Protein AF-A0A1B0CCT5-F1 (afdb_monomer_lite)

Structure (mmCIF, N/CA/C/O backbone):
data_AF-A0A1B0CCT5-F1
#
_entry.id   AF-A0A1B0CCT5-F1
#
loop_
_atom_site.group_PDB
_atom_site.id
_atom_site.type_symbol
_atom_site.label_atom_id
_atom_site.label_alt_id
_atom_site.label_comp_id
_atom_site.label_asym_id
_atom_site.label_entity_id
_atom_site.label_seq_id
_atom_site.pdbx_PDB_ins_code
_atom_site.Cartn_x
_atom_site.Cartn_y
_atom_site.Cartn_z
_atom_site.occupancy
_atom_site.B_iso_or_equiv
_atom_site.auth_seq_id
_atom_site.auth_comp_id
_atom_site.auth_asym_id
_atom_site.auth_atom_id
_atom_site.pdbx_PDB_model_num
ATOM 1 N N . MET A 1 1 ? 11.808 -10.498 5.066 1.00 39.06 1 MET A N 1
ATOM 2 C CA . MET A 1 1 ? 10.387 -10.150 4.889 1.00 39.06 1 MET A CA 1
ATOM 3 C C . MET A 1 1 ? 10.351 -8.957 3.963 1.00 39.06 1 MET A C 1
ATOM 5 O O . MET A 1 1 ? 11.159 -8.055 4.123 1.00 39.06 1 MET A O 1
ATOM 9 N N . SER A 1 2 ? 9.549 -9.008 2.912 1.00 47.28 2 SER A N 1
ATOM 10 C CA . SER A 1 2 ? 9.331 -7.857 2.045 1.00 47.28 2 SER A CA 1
ATOM 11 C C . SER A 1 2 ? 8.562 -6.799 2.831 1.00 47.28 2 SER A C 1
ATOM 13 O O . SER A 1 2 ? 7.360 -6.971 3.017 1.00 47.28 2 SER A O 1
ATOM 15 N N . ASP A 1 3 ? 9.237 -5.744 3.291 1.00 54.25 3 ASP A N 1
ATOM 16 C CA . ASP A 1 3 ? 8.583 -4.610 3.948 1.00 54.25 3 ASP A CA 1
ATOM 17 C C . ASP A 1 3 ? 7.564 -3.998 2.981 1.00 54.25 3 ASP A C 1
ATOM 19 O O . ASP A 1 3 ? 7.905 -3.330 1.998 1.00 54.25 3 ASP A O 1
ATOM 23 N N . ARG A 1 4 ? 6.283 -4.288 3.221 1.00 67.75 4 ARG A N 1
ATOM 24 C CA . ARG A 1 4 ? 5.174 -3.658 2.509 1.00 67.75 4 ARG A CA 1
ATOM 25 C C . ARG A 1 4 ? 5.067 -2.247 3.063 1.00 67.75 4 ARG A C 1
ATOM 27 O O . ARG A 1 4 ? 4.529 -2.036 4.142 1.00 67.75 4 ARG A O 1
ATOM 34 N N . LYS A 1 5 ? 5.631 -1.278 2.343 1.00 78.38 5 LYS A N 1
ATOM 35 C CA . LYS A 1 5 ? 5.631 0.114 2.788 1.00 78.38 5 LYS A CA 1
ATOM 36 C C . LYS A 1 5 ? 4.199 0.650 2.800 1.00 78.38 5 LYS A C 1
ATOM 38 O O . LYS A 1 5 ? 3.547 0.713 1.757 1.00 78.38 5 LYS A O 1
ATOM 43 N N . ALA A 1 6 ? 3.733 1.063 3.973 1.00 87.81 6 ALA A N 1
ATOM 44 C CA . ALA A 1 6 ? 2.506 1.830 4.094 1.00 87.81 6 ALA A CA 1
ATOM 45 C C . ALA A 1 6 ? 2.738 3.282 3.653 1.00 87.81 6 ALA A C 1
ATOM 47 O O . ALA A 1 6 ? 3.770 3.888 3.948 1.00 87.81 6 ALA A O 1
ATOM 48 N N . VAL A 1 7 ? 1.766 3.848 2.943 1.00 90.06 7 VAL A N 1
ATOM 49 C CA . VAL A 1 7 ? 1.725 5.268 2.586 1.00 90.06 7 VAL A CA 1
ATOM 50 C C . VAL A 1 7 ? 0.416 5.836 3.110 1.00 90.06 7 VAL A C 1
ATOM 52 O O . VAL A 1 7 ? -0.630 5.672 2.480 1.00 90.06 7 VAL A O 1
ATOM 55 N N . ILE A 1 8 ? 0.475 6.500 4.263 1.00 93.31 8 ILE A N 1
ATOM 56 C CA . ILE A 1 8 ? -0.683 7.158 4.873 1.00 93.31 8 ILE A CA 1
ATOM 57 C C . ILE A 1 8 ? -1.034 8.392 4.040 1.00 93.31 8 ILE A C 1
ATOM 59 O O . ILE A 1 8 ? -0.171 9.210 3.721 1.00 93.31 8 ILE A O 1
ATOM 63 N N . LYS A 1 9 ? -2.293 8.482 3.610 1.00 92.75 9 LYS A N 1
ATOM 64 C CA . LYS A 1 9 ? -2.810 9.579 2.782 1.00 92.75 9 LYS A CA 1
ATOM 65 C C . LYS A 1 9 ? -3.618 10.568 3.596 1.00 92.75 9 LYS A C 1
ATOM 67 O O . LYS A 1 9 ? -3.524 11.764 3.348 1.00 92.75 9 LYS A O 1
ATOM 72 N N . ASN A 1 10 ? -4.400 10.066 4.541 1.00 94.06 10 ASN A N 1
ATOM 73 C CA . ASN A 1 10 ? -5.115 10.877 5.507 1.00 94.06 10 ASN A CA 1
ATOM 74 C C . ASN A 1 10 ? -5.327 10.056 6.780 1.00 94.06 10 ASN A C 1
ATOM 76 O O . ASN A 1 10 ? -5.549 8.849 6.695 1.00 94.06 10 ASN A O 1
ATOM 80 N N . ALA A 1 11 ? -5.256 10.692 7.939 1.00 96.38 11 ALA A N 1
ATOM 81 C CA . ALA A 1 11 ? -5.529 10.057 9.215 1.00 96.38 11 ALA A CA 1
ATOM 82 C C . ALA A 1 11 ? -6.018 11.106 10.214 1.00 96.38 11 ALA A C 1
ATOM 84 O O . ALA A 1 11 ? -5.425 12.175 10.338 1.00 96.38 11 ALA A O 1
ATOM 85 N N . ASP A 1 12 ? -7.071 10.763 10.939 1.00 97.00 12 ASP A N 1
ATOM 86 C CA . ASP A 1 12 ? -7.515 11.433 12.153 1.00 97.00 12 ASP A CA 1
ATOM 87 C C . ASP A 1 12 ? -7.580 10.356 13.237 1.00 97.00 12 ASP A C 1
ATOM 89 O O . ASP A 1 12 ? -8.618 9.733 13.429 1.00 97.00 12 ASP A O 1
ATOM 93 N N . MET A 1 13 ? -6.428 10.048 13.843 1.00 97.12 13 MET A N 1
ATOM 94 C CA . MET A 1 13 ? -6.234 9.107 14.960 1.00 97.12 13 MET A CA 1
ATOM 95 C C . MET A 1 13 ? -4.780 9.202 15.472 1.00 97.12 13 MET A C 1
ATOM 97 O O . MET A 1 13 ? -3.930 9.809 14.813 1.00 97.12 13 MET A O 1
ATOM 101 N N . SER A 1 14 ? -4.459 8.591 16.619 1.00 97.25 14 SER A N 1
ATOM 102 C CA . SER A 1 14 ? -3.092 8.600 17.176 1.00 97.25 14 SER A CA 1
ATOM 103 C C . SER A 1 14 ? -2.092 7.809 16.322 1.00 97.25 14 SER A C 1
ATOM 105 O O . SER A 1 14 ? -2.467 6.834 15.677 1.00 97.25 14 SER A O 1
ATOM 107 N N . GLU A 1 15 ? -0.808 8.185 16.350 1.00 95.88 15 GLU A N 1
ATOM 108 C CA . GLU A 1 15 ? 0.256 7.481 15.607 1.00 95.88 15 GLU A CA 1
ATOM 109 C C . GLU A 1 15 ? 0.356 5.995 15.981 1.00 95.88 15 GLU A C 1
ATOM 111 O O . GLU A 1 15 ? 0.529 5.147 15.110 1.00 95.88 15 GLU A O 1
ATOM 116 N N . GLU A 1 16 ? 0.164 5.669 17.261 1.00 96.81 16 GLU A N 1
ATOM 117 C CA . GLU A 1 16 ? 0.100 4.286 17.742 1.00 96.81 16 GLU A CA 1
ATOM 118 C C . GLU A 1 16 ? -1.025 3.504 17.048 1.00 96.81 16 GLU A C 1
ATOM 120 O O . GLU A 1 16 ? -0.800 2.420 16.512 1.00 96.81 16 GLU A O 1
ATOM 125 N N . MET A 1 17 ? -2.226 4.087 16.974 1.00 97.38 17 MET A N 1
ATOM 126 C CA . MET A 1 17 ? -3.369 3.439 16.336 1.00 97.38 17 MET A CA 1
ATOM 127 C C . MET A 1 17 ? -3.206 3.368 14.806 1.00 97.38 17 MET A C 1
ATOM 129 O O . MET A 1 17 ? -3.685 2.422 14.180 1.00 97.38 17 MET A O 1
ATOM 133 N N . GLN A 1 18 ? -2.496 4.326 14.195 1.00 97.38 18 GLN A N 1
ATOM 134 C CA . GLN A 1 18 ? -2.122 4.258 12.777 1.00 97.38 18 GLN A CA 1
ATOM 135 C C . GLN A 1 18 ? -1.179 3.078 12.510 1.00 97.38 18 GLN A C 1
ATOM 137 O O . GLN A 1 18 ? -1.394 2.336 11.549 1.00 97.38 18 GLN A O 1
ATOM 142 N N . GLN A 1 19 ? -0.166 2.876 13.358 1.00 96.06 19 GLN A N 1
ATOM 143 C CA . GLN A 1 19 ? 0.755 1.747 13.231 1.00 96.06 19 GLN A CA 1
ATOM 144 C C . GLN A 1 19 ? 0.022 0.413 13.412 1.00 96.06 19 GLN A C 1
ATOM 146 O O . GLN A 1 19 ? 0.163 -0.480 12.579 1.00 96.06 19 GLN A O 1
ATOM 151 N N . ASP A 1 20 ? -0.853 0.317 14.414 1.00 97.00 20 ASP A N 1
ATOM 152 C CA . ASP A 1 20 ? -1.706 -0.855 14.618 1.00 97.00 20 ASP A CA 1
ATOM 153 C C . ASP A 1 20 ? -2.595 -1.160 13.397 1.00 97.00 20 ASP A C 1
ATOM 155 O O . ASP A 1 20 ? -2.793 -2.325 13.042 1.00 97.00 20 ASP A O 1
ATOM 159 N N . ALA A 1 21 ? -3.106 -0.130 12.709 1.00 97.19 21 ALA A N 1
ATOM 160 C CA . ALA A 1 21 ? -3.887 -0.295 11.480 1.00 97.19 21 ALA A CA 1
ATOM 161 C C . ALA A 1 21 ? -3.043 -0.865 10.336 1.00 97.19 21 ALA A C 1
ATOM 163 O O . ALA A 1 21 ? -3.482 -1.782 9.633 1.00 97.19 21 ALA A O 1
ATOM 164 N N . VAL A 1 22 ? -1.825 -0.347 10.165 1.00 95.75 22 VAL A N 1
ATOM 165 C CA . VAL A 1 22 ? -0.866 -0.825 9.162 1.00 95.75 22 VAL A CA 1
ATOM 166 C C . VAL A 1 22 ? -0.461 -2.272 9.436 1.00 95.75 22 VAL A C 1
ATOM 168 O O . VAL A 1 22 ? -0.462 -3.091 8.512 1.00 95.75 22 VAL A O 1
ATOM 171 N N . ASP A 1 23 ? -0.171 -2.613 10.688 1.00 95.19 23 ASP A N 1
ATOM 172 C CA . ASP A 1 23 ? 0.247 -3.957 11.084 1.00 95.19 23 ASP A CA 1
ATOM 173 C C . ASP A 1 23 ? -0.898 -4.960 10.923 1.00 95.19 23 ASP A C 1
ATOM 175 O O . ASP A 1 23 ? -0.716 -6.034 10.343 1.00 95.19 23 ASP A O 1
ATOM 179 N N . CYS A 1 24 ? -2.108 -4.588 11.352 1.00 96.69 24 CYS A N 1
ATOM 180 C CA . CYS A 1 24 ? -3.305 -5.403 11.176 1.00 96.69 24 CYS A CA 1
ATOM 181 C C . CYS A 1 24 ? -3.587 -5.673 9.690 1.00 96.69 24 CYS A C 1
ATOM 183 O O . CYS A 1 24 ? -3.798 -6.822 9.290 1.00 96.69 24 CYS A O 1
ATOM 185 N N . ALA A 1 25 ? -3.524 -4.639 8.847 1.00 95.75 25 ALA A N 1
ATOM 186 C CA . ALA A 1 25 ? -3.716 -4.784 7.408 1.00 95.75 25 ALA A CA 1
ATOM 187 C C . ALA A 1 25 ? -2.599 -5.606 6.743 1.00 95.75 25 ALA A C 1
ATOM 189 O O . ALA A 1 25 ? -2.871 -6.390 5.831 1.00 95.75 25 ALA A O 1
ATOM 190 N N . THR A 1 26 ? -1.358 -5.489 7.222 1.00 92.38 26 THR A N 1
ATOM 191 C CA . THR A 1 26 ? -0.226 -6.292 6.737 1.00 92.38 26 THR A CA 1
ATOM 192 C C . THR A 1 26 ? -0.456 -7.771 7.014 1.00 92.38 26 THR A C 1
ATOM 194 O O . THR A 1 26 ? -0.384 -8.574 6.082 1.00 92.38 26 THR A O 1
ATOM 197 N N . GLN A 1 27 ? -0.841 -8.117 8.245 1.00 93.06 27 GLN A N 1
ATOM 198 C CA . GLN A 1 27 ? -1.190 -9.488 8.625 1.00 93.06 27 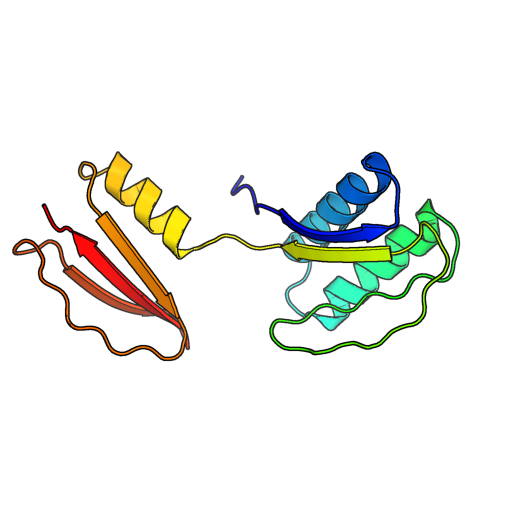GLN A CA 1
ATOM 199 C C . GLN A 1 27 ? -2.386 -10.023 7.827 1.00 93.06 27 GLN A C 1
ATOM 201 O O . GLN A 1 27 ? -2.396 -11.183 7.411 1.00 93.06 27 GLN A O 1
ATOM 206 N N . ALA A 1 28 ? -3.399 -9.187 7.588 1.00 94.44 28 ALA A N 1
ATOM 207 C CA . ALA A 1 28 ? -4.569 -9.564 6.803 1.00 94.44 28 ALA A CA 1
ATOM 208 C C . ALA A 1 28 ? -4.181 -9.944 5.363 1.00 94.44 28 ALA A C 1
ATOM 210 O O . ALA A 1 28 ? -4.596 -10.987 4.862 1.00 94.44 28 ALA A O 1
ATOM 211 N N . LEU A 1 29 ? -3.324 -9.141 4.726 1.00 89.31 29 LEU A N 1
ATOM 212 C CA . LEU A 1 29 ? -2.813 -9.384 3.372 1.00 89.31 29 LEU A CA 1
ATOM 213 C C . LEU A 1 29 ? -1.825 -10.561 3.276 1.00 89.31 29 LEU A C 1
ATOM 215 O O . LEU A 1 29 ? -1.396 -10.913 2.178 1.00 89.31 29 LEU A O 1
ATOM 219 N N . GLU A 1 30 ? -1.340 -11.102 4.390 1.00 87.50 30 GLU A N 1
ATOM 220 C CA . GLU A 1 30 ? -0.543 -12.339 4.404 1.00 87.50 30 GLU A CA 1
ATOM 221 C C . GLU A 1 30 ? -1.428 -13.584 4.505 1.00 87.50 30 GLU A C 1
ATOM 223 O O . GLU A 1 30 ? -1.066 -14.641 3.992 1.00 87.50 30 GLU A O 1
ATOM 228 N N . LYS A 1 31 ? -2.596 -13.457 5.143 1.00 89.88 31 LYS A N 1
ATOM 229 C CA . LYS A 1 31 ? -3.524 -14.568 5.394 1.00 89.88 31 LYS A CA 1
ATOM 230 C C . LYS A 1 31 ? -4.586 -14.730 4.312 1.00 89.88 31 LYS A C 1
ATOM 232 O O . LYS A 1 31 ? -5.040 -15.847 4.074 1.00 89.88 31 LYS A O 1
ATOM 237 N N . TYR A 1 32 ? -5.000 -13.637 3.676 1.0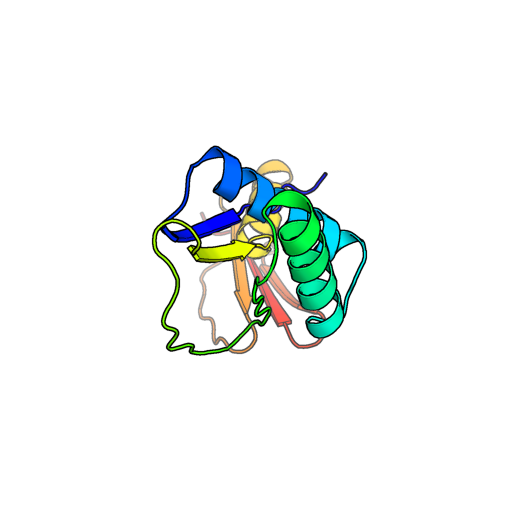0 90.19 32 TYR A N 1
ATOM 238 C CA . TYR A 1 32 ? -6.146 -13.618 2.771 1.00 90.19 32 TYR A CA 1
ATOM 239 C C . TYR A 1 32 ? -5.788 -13.000 1.420 1.00 90.19 32 TYR A C 1
ATOM 241 O O . TYR A 1 32 ? -5.025 -12.041 1.337 1.00 90.19 32 TYR A O 1
ATOM 249 N N . ASN A 1 33 ? -6.400 -13.534 0.361 1.00 84.50 33 ASN A N 1
ATOM 250 C CA . ASN A 1 33 ? -6.215 -13.061 -1.016 1.00 84.50 33 ASN A CA 1
ATOM 251 C C . ASN A 1 33 ? -7.435 -12.308 -1.572 1.00 84.50 33 ASN A C 1
ATOM 253 O O . ASN A 1 33 ? -7.328 -11.684 -2.624 1.00 84.50 33 ASN A O 1
ATOM 257 N N . ILE A 1 34 ? -8.588 -12.384 -0.898 1.00 88.75 34 ILE A N 1
ATOM 258 C CA . ILE A 1 34 ? -9.849 -11.764 -1.324 1.00 88.75 34 ILE A CA 1
ATOM 259 C C . ILE A 1 34 ? -10.063 -10.484 -0.512 1.00 88.75 34 ILE A C 1
ATOM 261 O O . ILE A 1 34 ? -10.068 -10.533 0.719 1.00 88.75 34 ILE A O 1
ATOM 265 N N . GLU A 1 35 ? -10.288 -9.346 -1.178 1.00 93.12 35 GLU A N 1
ATOM 266 C CA . GLU A 1 35 ? -10.420 -8.025 -0.539 1.00 93.12 35 GLU A CA 1
ATOM 267 C C . GLU A 1 35 ? -11.499 -7.998 0.546 1.00 93.12 35 GLU A C 1
ATOM 269 O O . GLU A 1 35 ? -11.300 -7.417 1.612 1.00 93.12 35 GLU A O 1
ATOM 274 N N . LYS A 1 36 ? -12.620 -8.684 0.303 1.00 96.69 36 LYS A N 1
ATOM 275 C CA . LYS A 1 36 ? -13.712 -8.834 1.271 1.00 96.69 36 LYS A CA 1
ATOM 276 C C . LYS A 1 36 ? -13.236 -9.477 2.579 1.00 96.69 36 LYS A C 1
ATOM 278 O O . LYS A 1 36 ? -13.603 -9.012 3.654 1.00 96.69 36 LYS A O 1
ATOM 283 N N . ASP A 1 37 ? -12.429 -10.531 2.493 1.00 96.12 37 ASP A N 1
ATOM 284 C CA . ASP A 1 37 ? -11.972 -11.282 3.667 1.00 96.12 37 ASP A CA 1
ATOM 285 C C . ASP A 1 37 ? -10.893 -10.501 4.429 1.00 96.12 37 ASP A C 1
ATOM 287 O O . ASP A 1 37 ? -10.899 -10.472 5.660 1.00 96.12 37 ASP A O 1
ATOM 291 N N . ILE A 1 38 ? -10.036 -9.776 3.701 1.00 96.69 38 ILE A N 1
ATOM 292 C CA . ILE A 1 38 ? -9.070 -8.826 4.270 1.00 96.69 38 ILE A CA 1
ATOM 293 C C . ILE A 1 38 ? -9.810 -7.734 5.059 1.00 96.69 38 ILE A C 1
ATOM 295 O O . ILE A 1 38 ? -9.498 -7.496 6.225 1.00 96.69 38 ILE A O 1
ATOM 299 N N . ALA A 1 39 ? -10.824 -7.103 4.455 1.00 97.75 39 ALA A N 1
ATOM 300 C CA . ALA A 1 39 ? -11.619 -6.060 5.102 1.00 97.75 39 ALA A CA 1
ATOM 301 C C . ALA A 1 39 ? -12.358 -6.583 6.345 1.00 97.75 39 ALA A C 1
ATOM 303 O O . ALA A 1 39 ? -12.369 -5.927 7.387 1.00 97.75 39 ALA A O 1
ATOM 304 N N . ALA A 1 40 ? -12.942 -7.783 6.254 1.00 98.25 40 ALA A N 1
ATOM 305 C CA . ALA A 1 40 ? -13.632 -8.420 7.371 1.00 98.25 40 ALA A CA 1
ATOM 306 C C . ALA A 1 40 ? -12.684 -8.714 8.544 1.00 98.25 40 ALA A C 1
ATOM 308 O O . ALA A 1 40 ? -13.055 -8.494 9.697 1.00 98.25 40 ALA A O 1
ATOM 309 N N . PHE A 1 41 ? -11.460 -9.170 8.259 1.00 98.31 41 PHE A N 1
ATOM 310 C CA . PHE A 1 41 ? -10.442 -9.404 9.280 1.00 98.31 41 PHE A CA 1
ATOM 311 C C . PHE A 1 41 ? -10.042 -8.108 9.993 1.00 98.31 41 PHE A C 1
ATOM 313 O O . PHE A 1 41 ? -10.103 -8.057 11.219 1.00 98.31 41 PHE A O 1
ATOM 320 N N . ILE A 1 42 ? -9.702 -7.055 9.238 1.00 98.06 42 ILE A N 1
ATOM 321 C CA . ILE A 1 42 ? -9.283 -5.766 9.812 1.00 98.06 42 ILE A CA 1
ATOM 322 C C . ILE A 1 42 ? -10.400 -5.186 10.679 1.00 98.06 42 ILE A C 1
ATOM 324 O O . ILE A 1 42 ? -10.159 -4.830 11.829 1.00 98.06 42 ILE A O 1
ATOM 328 N N . LYS A 1 43 ? -11.638 -5.162 10.160 1.00 98.12 43 LYS A N 1
ATOM 329 C CA . LYS A 1 43 ? -12.811 -4.703 10.913 1.00 98.12 43 LYS A CA 1
ATOM 330 C C . LYS A 1 43 ? -12.950 -5.457 12.236 1.00 98.12 43 LYS A C 1
ATOM 332 O O . LYS A 1 43 ? -13.111 -4.831 13.275 1.00 98.12 43 LYS A O 1
ATOM 337 N N . LYS A 1 44 ? -12.885 -6.791 12.199 1.00 98.19 44 LYS A N 1
ATOM 338 C CA . LYS A 1 44 ? -13.077 -7.639 13.382 1.00 98.19 44 LYS A CA 1
ATOM 339 C C . LYS A 1 44 ? -12.005 -7.403 14.447 1.00 98.19 44 LYS A C 1
ATOM 341 O O . LYS A 1 44 ? -12.335 -7.357 15.629 1.00 98.19 44 LYS A O 1
ATOM 346 N N . GLU A 1 45 ? -10.743 -7.267 14.049 1.00 98.19 45 GLU A N 1
ATOM 347 C CA . GLU A 1 45 ? -9.652 -6.994 14.991 1.00 98.19 45 GLU A CA 1
ATOM 348 C C . GLU A 1 45 ? -9.757 -5.582 15.584 1.00 98.19 45 GLU A C 1
ATOM 350 O O . GLU A 1 45 ? -9.581 -5.414 16.790 1.00 98.19 45 GLU A O 1
ATOM 355 N N . PHE A 1 46 ? -10.132 -4.584 14.778 1.00 97.88 46 PHE A N 1
ATOM 356 C CA . PHE A 1 46 ? -10.345 -3.214 15.254 1.00 97.88 46 PHE A CA 1
ATOM 357 C C . PHE A 1 46 ? -11.553 -3.090 16.187 1.00 97.88 46 PHE A C 1
ATOM 359 O O . PHE A 1 46 ? -11.422 -2.509 17.261 1.00 97.88 46 PHE A O 1
ATOM 366 N N . ASP A 1 47 ? -12.687 -3.713 15.851 1.00 98.00 47 ASP A N 1
ATOM 367 C CA . ASP A 1 47 ? -13.861 -3.806 16.733 1.00 98.00 47 ASP A CA 1
ATOM 368 C C . ASP A 1 47 ? -13.497 -4.422 18.089 1.00 98.00 47 ASP A C 1
ATOM 370 O O . ASP A 1 47 ? -13.967 -3.976 19.135 1.00 98.00 47 ASP A O 1
ATOM 374 N N . LYS A 1 48 ? -12.650 -5.458 18.079 1.00 97.94 48 LYS A N 1
ATOM 375 C CA . LYS A 1 48 ? -12.206 -6.147 19.292 1.00 97.94 48 LYS A CA 1
ATOM 376 C C . LYS A 1 48 ? -11.247 -5.296 20.127 1.00 97.94 48 LYS A C 1
ATOM 378 O O . LYS A 1 48 ? -11.309 -5.365 21.352 1.00 97.94 48 LYS A O 1
ATOM 383 N N . LYS A 1 49 ? -10.341 -4.546 19.490 1.00 97.69 49 LYS A N 1
ATOM 384 C CA . LYS A 1 49 ? -9.283 -3.784 20.173 1.00 97.69 49 LYS A CA 1
ATOM 385 C C . LYS A 1 49 ? -9.735 -2.392 20.623 1.00 97.69 49 LYS A C 1
ATOM 387 O O . LYS A 1 49 ? -9.326 -1.953 21.693 1.00 97.69 49 LYS A O 1
ATOM 392 N N . TYR A 1 50 ? -10.583 -1.722 19.845 1.00 96.88 50 TYR A N 1
ATOM 393 C CA . TYR A 1 50 ? -10.958 -0.313 20.047 1.00 96.88 50 TYR A CA 1
ATOM 394 C C . TYR A 1 50 ? -12.460 -0.087 20.223 1.00 96.88 50 TYR A C 1
ATOM 396 O O . TYR A 1 50 ? -12.915 1.052 20.181 1.00 96.88 50 TYR A O 1
ATOM 404 N N . ASN A 1 51 ? -13.208 -1.160 20.484 1.00 95.00 51 ASN A N 1
ATOM 405 C CA . ASN A 1 51 ? -14.666 -1.208 20.569 1.00 95.00 51 ASN A CA 1
ATOM 406 C C . ASN A 1 51 ? -15.372 -1.013 19.213 1.00 95.00 51 ASN A C 1
ATOM 408 O O . ASN A 1 51 ? -14.887 -0.280 18.350 1.00 95.00 51 ASN A O 1
ATOM 412 N N . PRO A 1 52 ? -16.533 -1.658 19.003 1.00 96.56 52 PRO A N 1
ATOM 413 C CA . PRO A 1 52 ? -17.341 -1.440 17.808 1.00 96.56 52 PRO A CA 1
ATOM 414 C C . PRO A 1 52 ? -17.968 -0.030 17.761 1.00 96.56 52 PRO A C 1
ATOM 416 O O . PRO A 1 52 ? -18.202 0.574 18.802 1.00 96.56 52 PRO A O 1
ATOM 419 N N . THR A 1 53 ? -18.345 0.497 16.591 1.00 95.88 53 THR A N 1
ATOM 420 C CA . THR A 1 53 ? -18.299 -0.153 15.268 1.00 95.88 53 THR A CA 1
ATOM 421 C C . THR A 1 53 ? -17.268 0.481 14.341 1.00 95.88 53 THR A C 1
ATOM 423 O O . THR A 1 53 ? -17.330 1.663 14.024 1.00 95.88 53 THR A O 1
ATOM 426 N N . TRP A 1 54 ? -16.371 -0.346 13.813 1.00 98.06 54 TRP A N 1
ATOM 427 C CA . TRP A 1 54 ? -15.462 0.013 12.735 1.00 98.06 54 TRP A CA 1
ATOM 428 C C . TRP A 1 54 ? -16.022 -0.399 11.381 1.00 98.06 54 TRP A C 1
ATOM 430 O O . TRP A 1 54 ? -16.769 -1.373 11.246 1.00 98.06 54 TRP A O 1
ATOM 440 N N . HIS A 1 55 ? -15.602 0.324 10.351 1.00 97.88 55 HIS A N 1
ATOM 441 C CA . HIS A 1 55 ? -15.873 0.010 8.955 1.00 97.88 55 HIS A CA 1
ATOM 442 C C . HIS A 1 55 ? -14.541 -0.075 8.212 1.00 97.88 55 HIS A C 1
ATOM 444 O O . HIS A 1 55 ? -13.648 0.735 8.439 1.00 97.88 55 HIS A O 1
ATOM 450 N N . CYS A 1 56 ? -14.396 -1.059 7.326 1.00 97.75 56 CYS A N 1
ATOM 451 C CA . CYS A 1 56 ? -13.178 -1.248 6.546 1.00 97.75 56 CYS A CA 1
ATOM 452 C C . CYS A 1 56 ? -13.530 -1.429 5.070 1.00 97.75 56 CYS A C 1
ATOM 454 O O . CYS A 1 56 ? -14.416 -2.215 4.729 1.00 97.75 56 CYS A O 1
ATOM 456 N N . ILE A 1 57 ? -12.827 -0.700 4.205 1.00 97.31 57 ILE A N 1
ATOM 457 C CA . ILE A 1 57 ? -12.922 -0.808 2.750 1.00 97.31 57 ILE A CA 1
ATOM 458 C C . ILE A 1 57 ? -11.530 -1.172 2.240 1.00 97.31 57 ILE A C 1
ATOM 460 O O . ILE A 1 57 ? -10.557 -0.484 2.538 1.00 97.31 57 ILE A O 1
ATOM 464 N N . VAL A 1 58 ? -11.441 -2.243 1.454 1.00 95.81 58 VAL A N 1
ATOM 465 C CA . VAL A 1 58 ? -10.200 -2.684 0.809 1.00 95.81 58 VAL A CA 1
ATOM 466 C C . VAL A 1 58 ? -10.465 -2.795 -0.684 1.00 95.81 58 VAL A C 1
ATOM 468 O O . VAL A 1 58 ? -11.415 -3.448 -1.108 1.00 95.81 58 VAL A O 1
ATOM 471 N N . GLY A 1 59 ? -9.634 -2.147 -1.495 1.00 92.00 59 GLY A N 1
ATOM 472 C CA . GLY A 1 59 ? -9.787 -2.168 -2.944 1.00 92.00 59 GLY A CA 1
ATOM 473 C C . GLY A 1 59 ? -8.662 -1.439 -3.662 1.00 92.00 59 GLY A C 1
ATOM 474 O O . GLY A 1 59 ? -7.950 -0.627 -3.079 1.00 92.00 59 GLY A O 1
ATOM 475 N N . ARG A 1 60 ? -8.494 -1.739 -4.954 1.00 86.12 60 ARG A N 1
ATOM 476 C CA . ARG A 1 60 ? -7.486 -1.079 -5.803 1.00 86.12 60 ARG A CA 1
ATOM 477 C C . ARG A 1 60 ? -7.998 0.212 -6.441 1.00 86.12 60 ARG A C 1
ATOM 479 O O . ARG A 1 60 ? -7.206 1.112 -6.671 1.00 86.12 60 ARG A O 1
ATOM 486 N N . ASN A 1 61 ? -9.298 0.286 -6.731 1.00 83.62 61 ASN A N 1
ATOM 487 C CA . ASN A 1 61 ? -9.933 1.414 -7.411 1.00 83.62 61 ASN A CA 1
ATOM 488 C C . ASN A 1 61 ? -11.291 1.692 -6.765 1.00 83.62 61 ASN A C 1
ATOM 490 O O . ASN A 1 61 ? -12.238 0.938 -6.984 1.00 83.62 61 ASN A O 1
ATOM 494 N N . PHE A 1 62 ? -11.382 2.751 -5.969 1.00 90.69 62 PHE A N 1
ATOM 495 C CA . PHE A 1 62 ? -12.634 3.200 -5.372 1.00 90.69 62 PHE A CA 1
ATOM 496 C C . PHE A 1 62 ? -12.558 4.691 -5.040 1.00 90.69 62 PHE A C 1
ATOM 498 O O . PHE A 1 62 ? -11.476 5.238 -4.832 1.00 90.69 62 PHE A O 1
ATOM 505 N N . GLY A 1 63 ? -13.723 5.330 -4.984 1.00 89.81 63 GLY A N 1
ATOM 506 C CA . GLY A 1 63 ? -13.916 6.616 -4.327 1.00 89.81 63 GLY A CA 1
ATOM 507 C C . GLY A 1 63 ? -14.854 6.418 -3.144 1.00 89.81 63 GLY A C 1
ATOM 508 O O . GLY A 1 63 ? -15.769 5.598 -3.214 1.00 89.81 63 GLY A O 1
ATOM 509 N N . SER A 1 64 ? -14.625 7.142 -2.056 1.00 90.81 64 SER A N 1
ATOM 510 C CA . SER A 1 64 ? -15.470 7.077 -0.864 1.00 90.81 64 SER A CA 1
ATOM 511 C C . SER A 1 64 ? -15.734 8.474 -0.327 1.00 90.81 64 SER A C 1
ATOM 513 O O . SER A 1 64 ? -14.808 9.274 -0.208 1.00 90.81 64 SER A O 1
ATOM 515 N N . TYR A 1 65 ? -16.981 8.732 0.050 1.00 93.94 65 TYR A N 1
ATOM 516 C CA . TYR A 1 65 ? -17.378 9.890 0.839 1.00 93.94 65 TYR A CA 1
ATOM 517 C C . TYR A 1 65 ? -18.043 9.358 2.105 1.00 93.94 65 TYR A C 1
ATOM 519 O O . TYR A 1 65 ? -19.083 8.705 2.024 1.00 93.94 65 TYR A O 1
ATOM 527 N N . VAL A 1 66 ? -17.400 9.558 3.255 1.00 92.94 66 VAL A N 1
ATOM 528 C CA . VAL A 1 66 ? -17.849 9.010 4.539 1.00 92.94 66 VAL A CA 1
ATOM 529 C C . VAL A 1 66 ? -17.766 10.073 5.621 1.00 92.94 66 VAL A C 1
ATOM 531 O O . VAL A 1 66 ? -16.803 10.839 5.684 1.00 92.94 66 VAL A O 1
ATOM 534 N N . THR A 1 67 ? -18.765 10.091 6.494 1.00 94.25 67 THR A N 1
ATOM 535 C CA . THR A 1 67 ? -18.698 10.798 7.773 1.00 94.25 67 THR A CA 1
ATOM 536 C C . THR A 1 67 ? -18.151 9.822 8.808 1.00 94.25 67 THR A C 1
ATOM 538 O O . THR A 1 67 ? -18.596 8.678 8.864 1.00 94.25 67 THR A O 1
ATOM 541 N N . HIS A 1 68 ? -17.167 10.253 9.590 1.00 92.75 68 HIS A N 1
ATOM 542 C CA . HIS A 1 68 ? -16.518 9.444 10.618 1.00 92.75 68 HIS A CA 1
ATOM 543 C C . HIS A 1 68 ? -16.521 10.190 11.948 1.00 92.75 68 HIS A C 1
ATOM 545 O O . HIS A 1 68 ? -16.635 11.417 11.984 1.00 92.75 68 HIS A O 1
ATOM 551 N N . GLU A 1 69 ? -16.398 9.439 13.036 1.00 92.75 69 GLU A N 1
ATOM 552 C CA . GLU A 1 69 ? -16.166 10.016 14.353 1.00 92.75 69 GLU A CA 1
ATOM 553 C C . GLU A 1 69 ? -14.749 10.583 14.444 1.00 92.75 69 GLU A C 1
ATOM 555 O O . GLU A 1 69 ? -13.793 10.002 13.922 1.00 92.75 69 GLU A O 1
ATOM 560 N N . THR A 1 70 ? -14.610 11.710 15.140 1.00 93.00 70 THR A N 1
ATOM 561 C CA . THR A 1 70 ? -13.316 12.353 15.381 1.00 93.00 70 THR A CA 1
ATOM 562 C C . THR A 1 70 ? -12.348 11.367 16.038 1.00 93.00 70 THR A C 1
ATOM 564 O O . THR A 1 70 ? -12.726 10.648 16.966 1.00 93.00 70 THR A O 1
ATOM 567 N N . ARG A 1 71 ? -11.088 11.363 15.594 1.00 94.81 71 ARG A N 1
ATOM 568 C CA . ARG A 1 71 ? -9.992 10.475 16.035 1.00 94.81 71 ARG A CA 1
ATOM 569 C C . ARG A 1 71 ? -10.123 8.986 15.672 1.00 94.81 71 ARG A C 1
ATOM 571 O O . ARG A 1 71 ? -9.340 8.188 16.187 1.00 94.81 71 ARG A O 1
ATOM 578 N N . HIS A 1 72 ? -11.057 8.607 14.796 1.00 96.38 72 HIS A N 1
ATOM 579 C CA . HIS A 1 72 ? -11.289 7.209 14.406 1.00 96.38 72 HIS A CA 1
ATOM 580 C C . HIS A 1 72 ? -11.285 7.001 12.882 1.00 96.38 72 HIS A C 1
ATOM 582 O O . HIS A 1 72 ? -12.108 6.263 12.338 1.00 96.38 72 HIS A O 1
ATOM 588 N N . PHE A 1 73 ? -10.362 7.649 12.164 1.00 97.50 73 PHE A N 1
ATOM 589 C CA . PHE A 1 73 ? -10.278 7.534 10.705 1.00 97.50 73 PHE A CA 1
ATOM 590 C C . PHE A 1 73 ? -8.850 7.392 10.182 1.00 97.50 73 PHE A C 1
ATOM 592 O O . PHE A 1 73 ? -7.945 8.123 10.577 1.00 97.50 73 PHE A O 1
ATOM 599 N N . ILE A 1 74 ? -8.667 6.497 9.207 1.00 97.81 74 ILE A N 1
ATOM 600 C CA . ILE A 1 74 ? -7.431 6.383 8.431 1.00 97.81 74 ILE A CA 1
ATOM 601 C C . ILE A 1 74 ? -7.699 5.936 7.004 1.00 97.81 74 ILE A C 1
ATOM 603 O O . ILE A 1 74 ? -8.522 5.065 6.729 1.00 97.81 74 ILE A O 1
ATOM 607 N N . TYR A 1 75 ? -6.934 6.523 6.093 1.00 96.50 75 TYR A N 1
ATOM 608 C CA . TYR A 1 75 ? -6.851 6.165 4.694 1.00 96.50 75 TYR A CA 1
ATOM 609 C C . TYR A 1 75 ? -5.381 6.053 4.290 1.00 96.50 75 TYR A C 1
ATOM 611 O O . TYR A 1 75 ? -4.615 7.020 4.356 1.00 96.50 75 TYR A O 1
ATOM 619 N N . PHE A 1 76 ? -4.974 4.860 3.865 1.00 94.94 76 PHE A N 1
ATOM 620 C CA . PHE A 1 76 ? -3.595 4.566 3.502 1.00 94.94 76 PHE A CA 1
ATOM 621 C C . PHE A 1 76 ? -3.518 3.545 2.370 1.00 94.94 76 PHE A C 1
ATOM 623 O O . PHE A 1 76 ? -4.436 2.758 2.144 1.00 94.94 76 PHE A O 1
ATOM 630 N N . TYR A 1 77 ? -2.394 3.556 1.662 1.00 90.81 77 TYR A N 1
ATOM 631 C CA . TYR A 1 77 ? -2.033 2.500 0.729 1.00 90.81 77 TYR A CA 1
ATOM 632 C C . TYR A 1 77 ? -1.082 1.522 1.393 1.00 90.81 77 TYR A C 1
ATOM 634 O O . TYR A 1 77 ? -0.145 1.933 2.076 1.00 90.81 77 TYR A O 1
ATOM 642 N N . LEU A 1 78 ? -1.303 0.235 1.143 1.00 85.94 78 LEU A N 1
ATOM 643 C CA . LEU A 1 78 ? -0.444 -0.837 1.615 1.00 85.94 78 LEU A CA 1
ATOM 644 C C . LEU A 1 78 ? -0.082 -1.738 0.437 1.00 85.94 78 LEU A C 1
ATOM 646 O O . LEU A 1 78 ? -0.945 -2.378 -0.163 1.00 85.94 78 LEU A O 1
ATOM 650 N N . GLY A 1 79 ? 1.197 -1.760 0.075 1.00 74.31 79 GLY A N 1
ATOM 651 C CA . GLY A 1 79 ? 1.672 -2.553 -1.050 1.00 74.31 79 GLY A CA 1
ATOM 652 C C . GLY A 1 79 ? 3.162 -2.382 -1.290 1.00 74.31 79 GLY A C 1
ATOM 653 O O . GLY A 1 79 ? 3.765 -1.382 -0.908 1.00 74.31 79 GLY A O 1
ATOM 654 N N . GLN A 1 80 ? 3.768 -3.377 -1.932 1.00 63.94 80 GLN A N 1
ATOM 655 C CA . GLN A 1 80 ? 5.095 -3.196 -2.497 1.00 63.94 80 GLN A CA 1
ATOM 656 C C . GLN A 1 80 ? 4.969 -2.342 -3.751 1.00 63.94 80 GLN A C 1
ATOM 658 O O . GLN A 1 80 ? 4.227 -2.685 -4.673 1.00 63.94 80 GLN A O 1
ATOM 663 N N . ASP A 1 81 ? 5.741 -1.265 -3.808 1.00 75.56 81 ASP A N 1
ATOM 664 C CA . ASP A 1 81 ? 6.110 -0.680 -5.084 1.00 75.56 81 ASP A CA 1
ATOM 665 C C . ASP A 1 81 ? 7.002 -1.702 -5.808 1.00 75.56 81 ASP A C 1
ATOM 667 O O . ASP A 1 81 ? 8.215 -1.769 -5.605 1.00 75.56 81 ASP A O 1
ATOM 671 N N . ILE A 1 82 ? 6.360 -2.589 -6.574 1.00 79.25 82 ILE A N 1
ATOM 672 C CA . ILE A 1 82 ? 7.019 -3.674 -7.308 1.00 79.25 82 ILE A CA 1
ATOM 673 C C . ILE A 1 82 ? 8.070 -3.087 -8.257 1.00 79.25 82 ILE A C 1
ATOM 675 O O . ILE A 1 82 ? 9.142 -3.670 -8.404 1.00 79.25 82 ILE A O 1
ATOM 679 N N . ALA A 1 83 ? 7.802 -1.916 -8.845 1.00 86.75 83 ALA A N 1
ATOM 680 C CA . ALA A 1 83 ? 8.754 -1.237 -9.713 1.00 86.75 83 ALA A CA 1
ATOM 681 C C . ALA A 1 83 ? 10.009 -0.824 -8.930 1.00 86.75 83 ALA A C 1
ATOM 683 O O . ALA A 1 83 ? 11.126 -1.148 -9.339 1.00 86.75 83 ALA A O 1
ATOM 684 N N . ALA A 1 84 ? 9.840 -0.185 -7.770 1.00 85.50 84 ALA A N 1
ATOM 685 C CA . ALA A 1 84 ? 10.961 0.191 -6.912 1.00 85.50 84 ALA A CA 1
ATOM 686 C C . ALA A 1 84 ? 11.738 -1.027 -6.391 1.00 85.50 84 ALA A C 1
ATOM 688 O O . ALA A 1 84 ? 12.969 -0.995 -6.348 1.00 85.50 84 ALA A O 1
ATOM 689 N N . PHE A 1 85 ? 11.043 -2.108 -6.025 1.00 86.38 85 PHE A N 1
ATOM 690 C CA . PHE A 1 85 ? 11.675 -3.347 -5.572 1.00 86.38 85 PHE A CA 1
ATOM 691 C C . PHE A 1 85 ? 12.537 -3.976 -6.675 1.00 86.38 85 PHE A C 1
ATOM 693 O O . PHE A 1 85 ? 13.727 -4.203 -6.459 1.00 86.38 85 PHE A O 1
ATOM 700 N N . ILE A 1 86 ? 11.973 -4.194 -7.870 1.00 91.62 86 ILE A N 1
ATOM 701 C CA . ILE A 1 86 ? 12.704 -4.768 -9.010 1.00 91.62 86 ILE A CA 1
ATOM 702 C C . ILE A 1 86 ? 13.900 -3.884 -9.368 1.00 91.62 86 ILE A C 1
ATOM 704 O O . ILE A 1 86 ? 15.012 -4.392 -9.505 1.00 91.62 86 ILE A O 1
ATOM 708 N N . LYS A 1 87 ? 13.697 -2.562 -9.461 1.00 94.06 87 LYS A N 1
ATOM 709 C CA . LYS A 1 87 ? 14.776 -1.605 -9.726 1.00 94.06 87 LYS A CA 1
ATOM 710 C C . LYS A 1 87 ? 15.917 -1.756 -8.716 1.00 94.06 87 LYS A C 1
ATOM 712 O O . LYS A 1 87 ? 17.066 -1.894 -9.122 1.00 94.06 87 LYS A O 1
ATOM 717 N N . LYS A 1 88 ? 15.606 -1.743 -7.415 1.00 92.69 88 LYS A N 1
ATOM 718 C CA . LYS A 1 88 ? 16.601 -1.810 -6.335 1.00 92.69 88 LYS A CA 1
ATOM 719 C C . LYS A 1 88 ? 17.413 -3.105 -6.380 1.00 92.69 88 LYS A C 1
ATOM 721 O O . LYS A 1 88 ? 18.632 -3.062 -6.231 1.00 92.69 88 LYS A O 1
ATOM 726 N N . GLU A 1 89 ? 16.759 -4.243 -6.596 1.00 94.44 89 GLU A N 1
ATOM 727 C CA . GLU A 1 89 ? 17.447 -5.536 -6.683 1.00 94.44 89 GLU A CA 1
ATOM 728 C C . GLU A 1 89 ? 18.353 -5.623 -7.920 1.00 94.44 89 GLU A C 1
ATOM 730 O O . GLU A 1 89 ? 19.473 -6.130 -7.830 1.00 94.44 89 GLU A O 1
ATOM 735 N N . PHE A 1 90 ? 17.924 -5.074 -9.060 1.00 96.12 90 PHE A N 1
ATOM 736 C CA . PHE A 1 90 ? 18.747 -5.033 -10.270 1.00 96.12 90 PHE A CA 1
ATOM 737 C C . PHE A 1 90 ? 19.921 -4.056 -10.156 1.00 96.12 90 PHE A C 1
ATOM 739 O O . PHE A 1 90 ? 21.033 -4.433 -10.517 1.00 96.12 90 PHE A O 1
ATOM 746 N N . ASP A 1 91 ? 19.722 -2.864 -9.586 1.00 96.06 91 ASP A N 1
ATOM 747 C CA . ASP A 1 91 ? 20.811 -1.921 -9.293 1.00 96.06 91 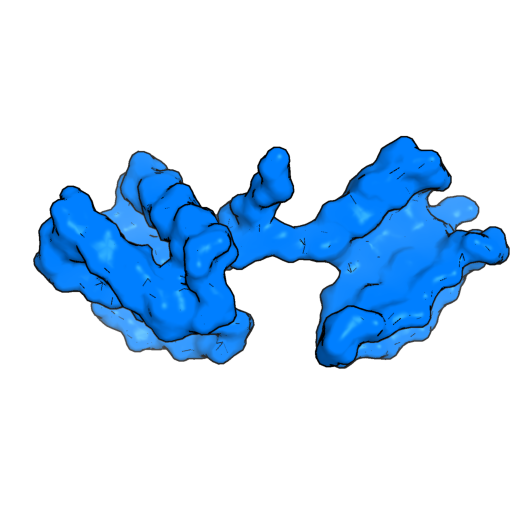ASP A CA 1
ATOM 748 C C . ASP A 1 91 ? 21.874 -2.560 -8.387 1.00 96.06 91 ASP A C 1
ATOM 750 O O . ASP A 1 91 ? 23.074 -2.395 -8.610 1.00 96.06 91 ASP A O 1
ATOM 754 N N . LYS A 1 92 ? 21.438 -3.325 -7.377 1.00 96.12 92 LYS A N 1
ATOM 755 C CA . LYS A 1 92 ? 22.330 -4.028 -6.450 1.00 96.12 92 LYS A CA 1
ATOM 756 C C . LYS A 1 92 ? 23.098 -5.166 -7.128 1.00 96.12 92 LYS A C 1
ATOM 758 O O . LYS A 1 92 ? 24.259 -5.390 -6.800 1.00 96.12 92 LYS A O 1
ATOM 763 N N . LYS A 1 93 ? 22.452 -5.910 -8.031 1.00 96.94 93 LYS A N 1
ATOM 764 C CA . LYS A 1 93 ? 23.020 -7.123 -8.643 1.00 96.94 93 LYS A CA 1
ATOM 765 C C . LYS A 1 93 ? 23.831 -6.856 -9.914 1.00 96.94 93 LYS A C 1
ATOM 767 O O . LYS A 1 93 ? 24.792 -7.572 -10.173 1.00 96.94 93 LYS A O 1
ATOM 772 N N . TYR A 1 94 ? 23.441 -5.859 -10.704 1.00 95.44 94 TYR A N 1
ATOM 773 C CA . TYR A 1 94 ? 23.957 -5.611 -12.057 1.00 95.44 94 TYR A CA 1
ATOM 774 C C . TYR A 1 94 ? 24.418 -4.162 -12.262 1.00 95.44 94 TYR A C 1
ATOM 776 O O . TYR A 1 94 ? 24.421 -3.661 -13.387 1.00 95.44 94 TYR A O 1
ATOM 784 N N . ASN A 1 95 ? 24.824 -3.506 -11.173 1.00 93.62 95 ASN A N 1
ATOM 785 C CA . ASN A 1 95 ? 25.227 -2.103 -11.089 1.00 93.62 95 ASN A CA 1
ATOM 786 C C . ASN A 1 95 ? 24.070 -1.098 -11.272 1.00 93.62 95 ASN A C 1
ATOM 788 O O . ASN A 1 95 ? 23.148 -1.357 -12.053 1.00 93.62 95 ASN A O 1
ATOM 792 N N . PRO A 1 96 ? 24.129 0.074 -10.605 1.00 94.62 96 PRO A N 1
ATOM 793 C CA . PRO A 1 96 ? 23.077 1.094 -10.650 1.00 94.62 96 PRO A CA 1
ATOM 794 C C . PRO A 1 96 ? 22.764 1.608 -12.057 1.00 94.62 96 PRO A C 1
ATOM 796 O O . PRO A 1 96 ? 23.614 1.472 -12.926 1.00 94.62 96 PRO A O 1
ATOM 799 N N . THR A 1 97 ? 21.612 2.278 -12.211 1.00 95.44 97 THR A N 1
ATOM 800 C CA . THR A 1 97 ? 21.007 2.873 -13.437 1.00 95.44 97 THR A CA 1
ATOM 801 C C . THR A 1 97 ? 19.944 2.021 -14.138 1.00 95.44 97 THR A C 1
ATOM 803 O O . THR A 1 97 ? 19.618 2.223 -15.308 1.00 95.44 97 THR A O 1
ATOM 806 N N . TRP A 1 98 ? 19.336 1.087 -13.409 1.00 97.44 98 TRP A N 1
ATOM 807 C CA . TRP A 1 98 ? 18.137 0.400 -13.873 1.00 97.44 98 TRP A CA 1
ATOM 808 C C . TRP A 1 98 ? 16.890 1.263 -13.700 1.00 97.44 98 TRP A C 1
ATOM 810 O O . TRP A 1 98 ? 16.758 2.033 -12.747 1.00 97.44 98 TRP A O 1
ATOM 820 N N . HIS A 1 99 ? 15.939 1.082 -14.602 1.00 95.56 99 HIS A N 1
ATOM 821 C CA . HIS A 1 99 ? 14.632 1.717 -14.622 1.00 95.56 99 HIS A CA 1
ATOM 822 C C . HIS A 1 99 ? 13.578 0.620 -14.727 1.00 95.56 99 HIS A C 1
ATOM 824 O O . HIS A 1 99 ? 13.684 -0.252 -15.586 1.00 95.56 99 HIS A O 1
ATOM 830 N N . CYS A 1 100 ? 12.559 0.656 -13.867 1.00 95.06 100 CYS A N 1
ATOM 831 C CA . CYS A 1 100 ? 11.456 -0.298 -13.899 1.00 95.06 100 CYS A CA 1
ATOM 832 C C . CYS A 1 100 ? 10.124 0.444 -13.982 1.00 95.06 100 CYS A C 1
ATOM 834 O O . CYS A 1 100 ? 9.879 1.371 -13.213 1.00 95.06 100 CYS A O 1
ATOM 836 N N . ILE A 1 101 ? 9.272 0.022 -14.911 1.00 92.75 101 ILE A N 1
ATOM 837 C CA . ILE A 1 101 ? 7.904 0.498 -15.083 1.00 92.75 101 ILE A CA 1
ATOM 838 C C . ILE A 1 101 ? 6.987 -0.712 -14.942 1.00 92.75 101 ILE A C 1
ATOM 840 O O . ILE A 1 101 ? 7.174 -1.728 -15.611 1.00 92.75 101 ILE A O 1
ATOM 844 N N . VAL A 1 102 ? 5.997 -0.601 -14.061 1.00 90.19 102 VAL A N 1
ATOM 845 C CA . VAL A 1 102 ? 5.012 -1.653 -13.795 1.00 90.19 102 VAL A CA 1
ATOM 846 C C . VAL A 1 102 ? 3.626 -1.041 -13.925 1.00 90.19 102 VAL A C 1
ATOM 848 O O . VAL A 1 102 ? 3.314 -0.057 -13.259 1.00 90.19 102 VAL A O 1
ATOM 851 N N . GLY A 1 103 ? 2.778 -1.610 -14.778 1.00 85.50 103 GLY A N 1
ATOM 852 C CA . GLY A 1 103 ? 1.443 -1.069 -15.019 1.00 85.50 103 GLY A CA 1
ATOM 853 C C . GLY A 1 103 ? 0.576 -1.984 -15.873 1.00 85.50 103 GLY A C 1
ATOM 854 O O . GLY A 1 103 ? 1.061 -2.931 -16.479 1.00 85.50 103 GLY A O 1
ATOM 855 N N . ARG A 1 104 ? -0.733 -1.716 -15.915 1.00 82.94 104 ARG A N 1
ATOM 856 C CA . ARG A 1 104 ? -1.669 -2.485 -16.759 1.00 82.94 104 ARG A CA 1
ATOM 857 C C . ARG A 1 104 ? -1.753 -1.947 -18.185 1.00 82.94 104 ARG A C 1
ATOM 859 O O . ARG A 1 104 ? -1.896 -2.729 -19.110 1.00 82.94 104 ARG A O 1
ATOM 866 N N . ASN A 1 105 ? -1.635 -0.629 -18.350 1.00 81.62 105 ASN A N 1
ATOM 867 C CA . ASN A 1 105 ? -1.743 0.058 -19.634 1.00 81.62 105 ASN A CA 1
ATOM 868 C C . ASN A 1 105 ? -0.668 1.147 -19.711 1.00 81.62 105 ASN A C 1
ATOM 870 O O . ASN A 1 105 ? -0.799 2.178 -19.053 1.00 81.62 105 ASN A O 1
ATOM 874 N N . PHE A 1 106 ? 0.392 0.922 -20.487 1.00 85.44 106 PHE A N 1
ATOM 875 C CA . PHE A 1 106 ? 1.370 1.957 -20.820 1.00 85.44 106 PHE A CA 1
ATOM 876 C C . PHE A 1 106 ? 1.991 1.695 -22.196 1.00 85.44 106 PHE A C 1
ATOM 878 O O . PHE A 1 106 ? 2.194 0.546 -22.582 1.00 85.44 106 PHE A O 1
ATOM 885 N N . GLY A 1 107 ? 2.296 2.770 -22.922 1.00 85.81 107 GLY A N 1
ATOM 886 C CA . GLY A 1 107 ? 3.218 2.754 -24.057 1.00 85.81 107 GLY A CA 1
ATOM 887 C C . GLY A 1 107 ? 4.578 3.285 -23.610 1.00 85.81 107 GLY A C 1
ATOM 888 O O . GLY A 1 107 ? 4.646 4.122 -22.710 1.00 85.81 107 GLY A O 1
ATOM 889 N N . SER A 1 108 ? 5.663 2.802 -24.209 1.00 87.69 108 SER A N 1
ATOM 890 C CA . SER A 1 108 ? 7.021 3.216 -23.844 1.00 87.69 108 SER A CA 1
ATOM 891 C C . SER A 1 108 ? 7.887 3.443 -25.076 1.00 87.69 108 SER A C 1
ATOM 893 O O . SER A 1 108 ? 7.946 2.583 -25.951 1.00 87.69 108 SER A O 1
ATOM 895 N N . TYR A 1 109 ? 8.614 4.558 -25.095 1.00 92.62 109 TYR A N 1
ATOM 896 C CA . TYR A 1 109 ? 9.701 4.834 -26.031 1.00 92.62 109 TYR A CA 1
ATOM 897 C C . TYR A 1 109 ? 10.934 5.201 -25.201 1.00 92.62 109 TYR A C 1
ATOM 899 O O . TYR A 1 109 ? 10.957 6.261 -24.577 1.00 92.62 109 TYR A O 1
ATOM 907 N N . VAL A 1 110 ? 11.908 4.289 -25.105 1.00 91.88 110 VAL A N 1
ATOM 908 C CA . VAL A 1 110 ? 13.053 4.419 -24.186 1.00 91.88 110 VAL A CA 1
ATOM 909 C C . VAL A 1 110 ? 14.378 4.107 -24.881 1.00 91.88 110 VAL A C 1
ATOM 911 O O . VAL A 1 110 ? 14.512 3.092 -25.568 1.00 91.88 110 VAL A O 1
ATOM 914 N N . THR A 1 111 ? 15.377 4.959 -24.654 1.00 93.00 111 THR A N 1
ATOM 915 C CA . THR A 1 111 ? 16.779 4.676 -24.990 1.00 93.00 111 THR A CA 1
ATOM 916 C C . THR A 1 111 ? 17.377 3.794 -23.900 1.00 93.00 111 THR A C 1
ATOM 918 O O . THR A 1 111 ? 17.188 4.071 -22.717 1.00 93.00 111 THR A O 1
ATOM 921 N N . HIS A 1 112 ? 18.079 2.728 -24.280 1.00 94.00 112 HIS A N 1
ATOM 922 C CA . HIS A 1 112 ? 18.613 1.744 -23.341 1.00 94.00 112 HIS A CA 1
ATOM 923 C C . HIS A 1 112 ? 19.927 1.133 -23.837 1.00 94.00 112 HIS A C 1
ATOM 925 O O . HIS A 1 112 ? 20.235 1.160 -25.029 1.00 94.00 112 HIS A O 1
ATOM 931 N N . GLU A 1 113 ? 20.693 0.559 -22.913 1.00 94.31 113 GLU A N 1
ATOM 932 C CA . GLU A 1 113 ? 21.923 -0.164 -23.222 1.00 94.31 113 GLU A CA 1
ATOM 933 C C . GLU A 1 113 ? 21.640 -1.507 -23.916 1.00 94.31 113 GLU A C 1
ATOM 935 O O . GLU A 1 113 ? 20.713 -2.245 -23.563 1.00 94.31 113 GLU A O 1
ATOM 940 N N . THR A 1 114 ? 22.498 -1.882 -24.870 1.00 92.69 114 THR A N 1
ATOM 941 C CA . THR A 1 114 ? 22.373 -3.159 -25.592 1.00 92.69 114 THR A CA 1
ATOM 942 C C . THR A 1 114 ? 22.426 -4.336 -24.609 1.00 92.69 114 THR A C 1
ATOM 944 O O . THR A 1 114 ? 23.326 -4.408 -23.774 1.00 92.69 114 THR A O 1
ATOM 947 N N . ARG A 1 115 ? 21.489 -5.289 -24.739 1.00 93.00 115 ARG A N 1
ATOM 948 C CA . ARG A 1 115 ? 21.286 -6.464 -23.854 1.00 93.00 115 ARG A CA 1
ATOM 949 C C . ARG A 1 115 ? 20.772 -6.173 -22.434 1.00 93.00 115 ARG A C 1
ATOM 951 O O . ARG A 1 115 ? 20.609 -7.121 -21.673 1.00 93.00 115 ARG A O 1
ATOM 958 N N . HIS A 1 116 ? 20.445 -4.929 -22.083 1.00 95.31 116 HIS A N 1
ATOM 959 C CA . HIS A 1 116 ? 19.882 -4.579 -20.771 1.00 95.31 116 HIS A CA 1
ATOM 960 C C . HIS A 1 116 ? 18.441 -4.075 -20.890 1.00 95.31 116 HIS A C 1
ATOM 962 O O . HIS A 1 116 ? 18.105 -2.983 -20.435 1.00 95.31 116 HIS A O 1
ATOM 968 N N . PHE A 1 117 ? 17.586 -4.876 -21.525 1.00 96.31 117 PHE A N 1
ATOM 969 C CA . PHE A 1 117 ? 16.174 -4.572 -21.737 1.00 96.31 117 PHE A CA 1
ATOM 970 C C . PHE A 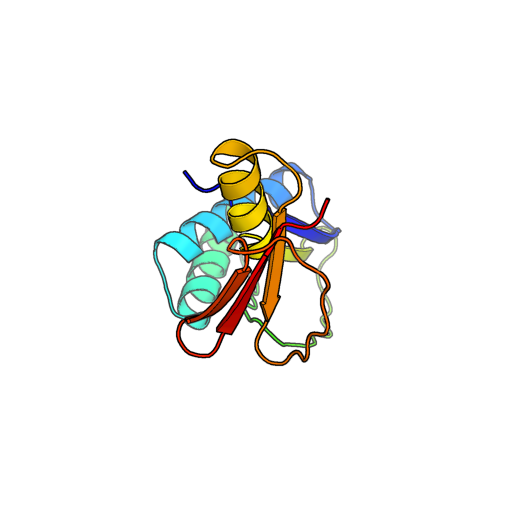1 117 ? 15.343 -5.847 -21.651 1.00 96.31 117 PHE A C 1
ATOM 972 O O . PHE A 1 117 ? 15.674 -6.854 -22.278 1.00 96.31 117 PHE A O 1
ATOM 979 N N . ILE A 1 118 ? 14.245 -5.795 -20.904 1.00 95.75 118 ILE A N 1
ATOM 980 C CA . ILE A 1 118 ? 13.228 -6.838 -20.895 1.00 95.75 118 ILE A CA 1
ATOM 981 C C . ILE A 1 118 ? 11.840 -6.219 -20.733 1.00 95.75 118 ILE A C 1
ATOM 983 O O . ILE A 1 118 ? 11.618 -5.328 -19.912 1.00 95.75 118 ILE A O 1
ATOM 987 N N . TYR A 1 119 ? 10.898 -6.725 -21.522 1.00 95.44 119 TYR A N 1
ATOM 988 C CA . TYR A 1 119 ? 9.486 -6.383 -21.450 1.00 95.44 119 TYR A CA 1
ATOM 989 C C . TYR A 1 119 ? 8.667 -7.668 -21.436 1.00 95.44 119 TYR A C 1
ATOM 991 O O . TYR A 1 119 ? 8.822 -8.510 -22.321 1.00 95.44 119 TYR A O 1
ATOM 999 N N . PHE A 1 120 ? 7.831 -7.843 -20.418 1.00 94.19 120 PHE A N 1
ATOM 1000 C CA . PHE A 1 120 ? 7.050 -9.063 -20.241 1.00 94.19 120 PHE A CA 1
ATOM 1001 C C . PHE A 1 120 ? 5.773 -8.810 -19.441 1.00 94.19 120 PHE A C 1
ATOM 1003 O O . PHE A 1 120 ? 5.622 -7.783 -18.780 1.00 94.19 120 PHE A O 1
ATOM 1010 N N . TYR A 1 121 ? 4.857 -9.775 -19.491 1.00 88.25 121 TYR A N 1
ATOM 1011 C CA . TYR A 1 121 ? 3.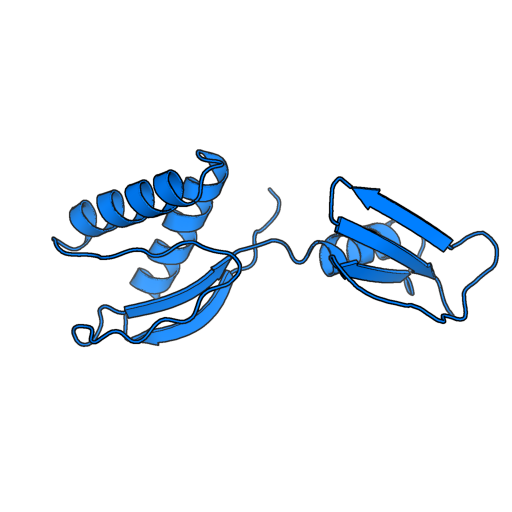611 -9.750 -18.734 1.00 88.25 121 TYR A CA 1
ATOM 1012 C C . TYR A 1 121 ? 3.620 -10.802 -17.625 1.00 88.25 121 TYR A C 1
ATOM 1014 O O . TYR A 1 121 ? 3.978 -11.956 -17.854 1.00 88.25 121 TYR A O 1
ATOM 1022 N N . LEU A 1 122 ? 3.158 -10.410 -16.437 1.00 80.75 122 LEU A N 1
ATOM 1023 C CA . LEU A 1 122 ? 2.742 -11.318 -15.369 1.00 80.75 122 LEU A CA 1
ATOM 1024 C C . LEU A 1 122 ? 1.231 -11.167 -15.173 1.00 80.75 122 LEU A C 1
ATOM 1026 O O . LEU A 1 122 ? 0.751 -10.217 -14.548 1.00 80.75 122 LEU A O 1
ATOM 1030 N N . GLY A 1 123 ? 0.464 -12.089 -15.760 1.00 85.38 123 GLY A N 1
ATOM 1031 C CA . GLY A 1 123 ? -0.992 -11.975 -15.836 1.00 85.38 123 GLY A CA 1
ATOM 1032 C C . GLY A 1 123 ? -1.408 -10.730 -16.624 1.00 85.38 123 GLY A C 1
ATOM 1033 O O . GLY A 1 123 ? -1.061 -10.586 -17.790 1.00 85.38 123 GLY A O 1
ATOM 1034 N N . GLN A 1 124 ? -2.138 -9.818 -15.979 1.00 78.94 124 GLN A N 1
ATOM 1035 C CA . GLN A 1 124 ? -2.613 -8.562 -16.584 1.00 78.94 124 GLN A CA 1
ATOM 1036 C C . GLN A 1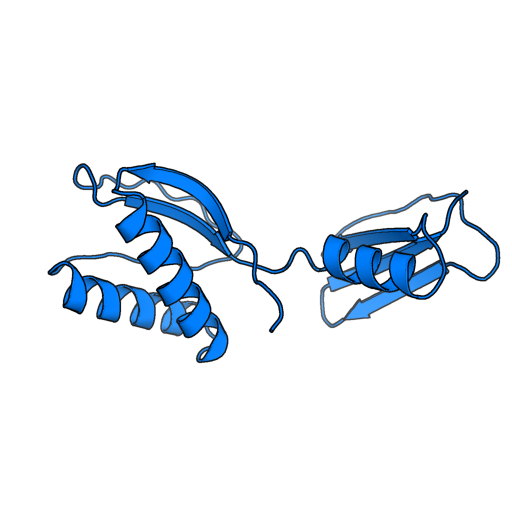 124 ? -1.664 -7.369 -16.373 1.00 78.94 124 GLN A C 1
ATOM 1038 O O . GLN A 1 124 ? -2.025 -6.231 -16.672 1.00 78.94 124 GLN A O 1
ATOM 1043 N N . VAL A 1 125 ? -0.487 -7.588 -15.787 1.00 83.00 125 VAL A N 1
ATOM 1044 C CA . VAL A 1 125 ? 0.467 -6.520 -15.470 1.00 83.00 125 VAL A CA 1
ATOM 1045 C C . VAL A 1 125 ? 1.647 -6.613 -16.427 1.00 83.00 125 VAL A C 1
ATOM 1047 O O . VAL A 1 125 ? 2.317 -7.642 -16.475 1.00 83.00 125 VAL A O 1
ATOM 1050 N N . ALA A 1 126 ? 1.904 -5.536 -17.165 1.00 90.25 126 ALA A N 1
ATOM 1051 C CA . ALA A 1 126 ? 3.112 -5.364 -17.954 1.00 90.25 126 ALA A CA 1
ATOM 1052 C C . ALA A 1 126 ? 4.249 -4.852 -17.060 1.00 90.25 126 ALA A C 1
ATOM 1054 O O . ALA A 1 126 ? 4.055 -3.964 -16.222 1.00 90.25 126 ALA A O 1
ATOM 1055 N N . ILE A 1 127 ? 5.440 -5.407 -17.259 1.00 94.25 127 ILE A N 1
ATOM 1056 C CA . ILE A 1 127 ? 6.675 -5.008 -16.593 1.00 94.25 127 ILE A CA 1
ATOM 1057 C C . ILE A 1 127 ? 7.692 -4.675 -17.678 1.00 94.25 127 ILE A C 1
ATOM 1059 O O . ILE A 1 127 ? 8.030 -5.519 -18.507 1.00 94.25 127 ILE A O 1
ATOM 1063 N N . LEU A 1 128 ? 8.181 -3.439 -17.657 1.00 96.69 128 LEU A N 1
ATOM 1064 C CA . LEU A 1 128 ? 9.295 -2.973 -18.469 1.00 96.69 128 LEU A CA 1
ATOM 1065 C C . LEU A 1 128 ? 10.481 -2.696 -17.550 1.00 96.69 128 LEU A C 1
ATOM 1067 O O . LEU A 1 128 ? 10.366 -1.920 -16.603 1.00 96.69 128 LEU A O 1
ATOM 1071 N N . LEU A 1 129 ? 11.621 -3.310 -17.832 1.00 96.81 129 LEU A N 1
ATOM 1072 C CA . LEU A 1 129 ? 12.852 -3.130 -17.077 1.00 96.81 129 LEU A CA 1
ATOM 1073 C C . LEU A 1 129 ? 14.001 -2.905 -18.056 1.00 96.81 129 LEU A C 1
ATOM 1075 O O . LEU A 1 129 ? 14.236 -3.726 -18.940 1.00 96.81 129 LEU A O 1
ATOM 1079 N N . PHE A 1 130 ? 14.709 -1.793 -17.909 1.00 97.50 130 PHE A N 1
ATOM 1080 C CA . PHE A 1 130 ? 15.814 -1.440 -18.794 1.00 97.50 130 PHE A CA 1
ATOM 1081 C C . PHE A 1 130 ? 16.909 -0.682 -18.051 1.00 97.50 130 PHE A C 1
ATOM 1083 O O . PHE A 1 130 ? 16.663 -0.113 -16.988 1.00 97.50 130 PHE A O 1
ATOM 1090 N N . LYS A 1 131 ? 18.118 -0.673 -18.607 1.00 97.12 131 LYS A N 1
ATOM 1091 C CA . LYS A 1 131 ? 19.248 0.113 -18.106 1.00 97.12 131 LYS A CA 1
ATOM 1092 C C . LYS A 1 131 ? 19.564 1.244 -19.078 1.00 97.12 131 LYS A C 1
ATOM 1094 O O . LYS A 1 131 ? 19.550 1.029 -20.291 1.00 97.12 131 LYS A O 1
ATOM 1099 N N . SER A 1 132 ? 19.845 2.430 -18.553 1.00 91.25 132 SER A N 1
ATOM 1100 C CA . SER A 1 132 ? 20.304 3.572 -19.346 1.00 91.25 132 SER A CA 1
ATOM 1101 C C . SER A 1 132 ? 21.335 4.376 -18.566 1.00 91.25 132 SER A C 1
ATOM 1103 O O . SER A 1 132 ? 21.083 4.729 -17.413 1.00 91.25 132 SER A O 1
ATOM 1105 N N . GLY A 1 133 ? 22.472 4.667 -19.192 1.00 81.25 133 GLY A N 1
ATOM 1106 C CA . GLY A 1 133 ? 23.591 5.413 -18.622 1.00 81.25 133 GLY A CA 1
ATOM 1107 C C . GLY A 1 133 ? 24.727 5.526 -19.621 1.00 81.25 133 GLY A C 1
ATOM 1108 O O . GLY A 1 133 ? 24.913 4.560 -20.392 1.00 81.25 133 GLY A O 1
#

pLDDT: mean 91.29, std 9.19, range [39.06, 98.31]

Foldseek 3Di:
DPPFDKFWPDAQADPVVVVVLLVQLVVLVVVDDDQVSSQVSSQVVCCVPVNDDDGGGGDDDDDDDDDDDGRRDTDIDTGDPVQVVVQVVCCVVVNHAKGKDKAQDDDDDDDADPPFWDWDDDDSMIMTMGGDD

InterPro domains:
  IPR001372 Dynein light chain, type 1/2 [PF01221] (5-80)
  IPR001372 Dynein light chain, type 1/2 [PTHR11886] (5-80)
  IPR001372 Dynein light chain, type 1/2 [SM01375] (1-79)
  IPR001372 Dynein light chain, type 1/2 [SM01375] (80-132)
  IPR019763 Dynein light chain, type 1/2, conserved site [PS01239] (55-69)
  IPR019763 Dynein light chain, type 1/2, conserved site [PS01239] (99-113)
  IPR037177 Dynein light chain superfamily [G3DSA:3.30.740.10] (1-79)
  IPR037177 Dynein light chain superfamily [G3DSA:3.30.740.10] (80-133)
  IPR037177 Dynein light chain superfamily [SSF54648] (2-80)
  IPR037177 Dynein light chain superfamily [SSF54648] (80-133)

Sequence (133 aa):
MSDRKAVIKNADMSEEMQQDAVDCATQALEKYNIEKDIAAFIKKEFDKKYNPTWHCIVGRNFGSYVTHETRHFIYFYLGQDIAAFIKKEFDKKYNPTWHCIVGRNFGSYVTHETRHFIYFYLGQVAILLFKSG

Secondary structure (DSSP, 8-state):
-----EEEEEEES-HHHHHHHHHHHHHHHHH-SSHHHHHHHHHHHHHHHH-S-------SS--------TT-EEEEEE---HHHHHHHHHHHHH-S-EEEEEESS--------TT-EEEEEETTEEEEEEE--

Radius of gyration: 18.85 Å; chains: 1; bounding box: 44×27×47 Å

Organism: Lutzomyia longipalpis (NCBI:txid7200)